Protein AF-A0A7J4S3R5-F1 (afdb_monomer)

Radius of gyration: 14.23 Å; Cα contacts (8 Å, |Δi|>4): 334; chains: 1; bounding box: 36×27×36 Å

Secondary structure (DSSP, 8-state):
-EEEEEEETTB---HHHHHHHHT-TT-SEEEEEEEEEEEETTEEEEEEEE-HHHHHHHTTPPPPSS---SSSEEEEEHHHHHHHT--TT-EEEEE-SSSS-EEEEEEEEEE--SSGGGG-EEEEHHHHHHHHTPPTT--

Mean predicted aligned error: 4.48 Å

pLDDT: mean 88.79, std 8.84, range [56.06, 97.69]

Solvent-accessible surface area (backbone atoms only — not comparable to full-atom values): 7490 Å² total; per-residue (Å²): 93,79,47,76,47,67,20,45,44,92,45,66,49,57,45,66,60,50,53,59,46,56,71,34,88,64,25,84,45,65,34,59,33,30,44,32,62,39,56,50,89,86,38,84,31,48,34,34,6,29,54,62,73,56,46,32,56,71,55,66,20,72,77,60,98,59,80,77,66,86,74,49,33,27,36,31,8,47,55,33,22,64,74,61,69,58,52,72,74,37,77,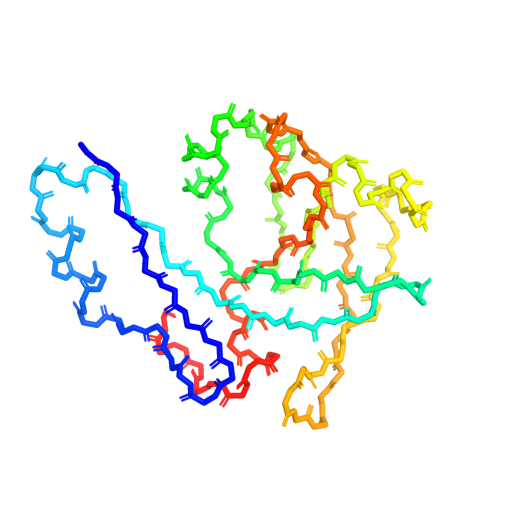44,66,43,60,21,60,79,45,103,45,78,48,68,26,34,24,69,37,67,42,60,44,89,51,76,65,14,48,25,35,37,29,41,44,72,44,22,27,60,35,30,70,45,66,84,75,54,106

Nearest PDB structures (foldseek):
  5udf-assembly1_B  TM=7.076E-01  e=3.932E-07  Acinetobacter baumannii
  6f49-assembly1_A  TM=7.187E-01  e=1.691E-05  Escherichia coli K-12
  3oug-assembly1_A  TM=7.112E-01  e=1.435E+00  Francisella tularensis subsp. tularensis SCHU S4
  3oug-assembly1_C  TM=5.558E-01  e=9.791E-01  Francisella tularensis subsp. tularensis SCHU S4
  1pqf-assembly1_A-2  TM=7.055E-01  e=3.735E+00  Escherichia coli

Foldseek 3Di:
DAEEFEAEAPGAGQPVVQVVLCPDPVHVAYKYWFWFFWAWLNHTAIEIAIPQVRVCVVLVKDRWPDDDDDQQAKEAQQVLCVVNVNDQQDWTWTAQRHDGDIDIHGHNYYIYSVDPCSRHMYGHNQVSCRSSVHDPPSD

Sequence (139 aa):
MYVVTQGSGASSVNAGLVADLRAQSWAPRVSPEILAFETVRGAPALVRGVEPDVYLALEGAPPPAAAPTGDRWALAGARLATRVGLAVGDEVALVGSSTARLAVVRVGGLFSAGTSADDELLVGLPMGEFLARLPPGVY

Structure (mmCIF, N/CA/C/O backbone):
data_AF-A0A7J4S3R5-F1
#
_entry.id   AF-A0A7J4S3R5-F1
#
loop_
_atom_site.group_PDB
_atom_site.id
_atom_site.type_symbol
_atom_site.label_atom_id
_atom_site.label_alt_id
_atom_site.label_comp_id
_atom_site.label_asym_id
_atom_site.label_entity_id
_atom_site.label_seq_id
_atom_site.pdbx_PDB_ins_code
_atom_site.Cartn_x
_atom_site.Cartn_y
_atom_site.Cartn_z
_atom_site.occupancy
_atom_site.B_iso_or_equiv
_atom_site.auth_seq_id
_atom_site.auth_comp_id
_atom_site.auth_asym_id
_atom_site.auth_atom_id
_atom_site.pdbx_PDB_model_num
ATOM 1 N N . MET A 1 1 ? 17.004 11.106 -10.016 1.00 78.31 1 MET A N 1
ATOM 2 C CA . MET A 1 1 ? 15.562 11.412 -10.131 1.00 78.31 1 MET A CA 1
ATOM 3 C C . MET A 1 1 ? 14.789 10.187 -9.665 1.00 78.31 1 MET A C 1
ATOM 5 O O . MET A 1 1 ? 15.345 9.099 -9.681 1.00 78.31 1 MET A O 1
ATOM 9 N N . TYR A 1 2 ? 13.558 10.352 -9.201 1.00 80.50 2 TYR A N 1
ATOM 10 C CA . TYR A 1 2 ? 12.707 9.236 -8.797 1.00 80.50 2 TYR A CA 1
ATOM 11 C C . TYR A 1 2 ? 11.542 9.110 -9.763 1.00 80.50 2 TYR A C 1
ATOM 13 O O . TYR A 1 2 ? 11.038 10.133 -10.227 1.00 80.50 2 TYR A O 1
ATOM 21 N N . VAL A 1 3 ? 11.148 7.879 -10.082 1.00 82.06 3 VAL A N 1
ATOM 22 C CA . VAL A 1 3 ? 10.044 7.632 -11.010 1.00 82.06 3 VAL A CA 1
ATOM 23 C C . VAL A 1 3 ? 8.995 6.762 -10.346 1.00 82.06 3 VAL A C 1
ATOM 25 O O . VAL A 1 3 ? 9.307 5.754 -9.715 1.00 82.06 3 VAL A O 1
ATOM 28 N N . VAL A 1 4 ? 7.745 7.169 -10.514 1.00 82.31 4 VAL A N 1
ATOM 29 C CA . VAL A 1 4 ? 6.572 6.454 -10.033 1.00 82.31 4 VAL A CA 1
ATOM 30 C C . VAL A 1 4 ? 5.730 6.083 -11.244 1.00 82.31 4 VAL A C 1
ATOM 32 O O . VAL A 1 4 ? 5.517 6.906 -12.136 1.00 82.31 4 VAL A O 1
ATOM 35 N N . THR A 1 5 ? 5.243 4.848 -11.277 1.00 78.94 5 THR A N 1
ATOM 36 C CA . THR A 1 5 ? 4.188 4.443 -12.205 1.00 78.94 5 THR A CA 1
ATOM 37 C C . THR A 1 5 ? 3.067 3.771 -11.428 1.00 78.94 5 THR A C 1
ATOM 39 O O . THR A 1 5 ? 3.314 2.987 -10.512 1.00 78.94 5 THR A O 1
ATOM 42 N N . GLN A 1 6 ? 1.829 4.127 -11.764 1.00 80.94 6 GLN A N 1
ATOM 43 C CA . GLN A 1 6 ? 0.655 3.734 -10.994 1.00 80.94 6 GLN A CA 1
ATOM 44 C C . GLN A 1 6 ? -0.422 3.140 -11.897 1.00 80.94 6 GLN A C 1
ATOM 46 O O . GLN A 1 6 ? -0.577 3.548 -13.050 1.00 80.94 6 GLN A O 1
ATOM 51 N N . GLY A 1 7 ? -1.188 2.207 -11.341 1.00 75.19 7 GLY A N 1
ATOM 52 C CA . GLY A 1 7 ? -2.351 1.583 -11.966 1.00 75.19 7 GLY A CA 1
ATOM 53 C C . GLY A 1 7 ? -3.465 1.360 -10.943 1.00 75.19 7 GLY A C 1
ATOM 54 O O . GLY A 1 7 ? -3.213 1.338 -9.739 1.00 75.19 7 GLY A O 1
ATOM 55 N N . SER A 1 8 ? -4.705 1.219 -11.406 1.00 67.44 8 SER A N 1
ATOM 56 C CA . SER A 1 8 ? -5.874 0.923 -10.569 1.00 67.44 8 SER A CA 1
ATOM 57 C C . SER A 1 8 ? -6.930 0.147 -11.361 1.00 67.44 8 SER A C 1
ATOM 59 O O . SER A 1 8 ? -7.132 0.383 -12.555 1.00 67.44 8 SER A O 1
ATOM 61 N N . GLY A 1 9 ? -7.624 -0.787 -10.704 1.00 66.12 9 GLY A N 1
ATOM 62 C CA . GLY A 1 9 ? -8.654 -1.609 -11.352 1.00 66.12 9 GLY A CA 1
ATOM 63 C C . GLY A 1 9 ? -8.140 -2.319 -12.615 1.00 66.12 9 GLY A C 1
ATOM 64 O O . GLY A 1 9 ? -7.112 -2.984 -12.580 1.00 66.12 9 GLY A O 1
ATOM 65 N N . ALA A 1 10 ? -8.843 -2.159 -13.744 1.00 57.00 10 ALA A N 1
ATOM 66 C CA . ALA A 1 10 ? -8.445 -2.752 -15.029 1.00 57.00 10 ALA A CA 1
ATOM 67 C C . ALA A 1 10 ? -7.196 -2.106 -15.666 1.00 57.00 10 ALA A C 1
ATOM 69 O O . ALA A 1 10 ? -6.647 -2.657 -16.620 1.00 57.00 10 ALA A O 1
ATOM 70 N N . SER A 1 11 ? -6.748 -0.952 -15.164 1.00 64.31 11 SER A N 1
ATOM 71 C CA . SER A 1 11 ? -5.506 -0.316 -15.597 1.00 64.31 11 SER A CA 1
ATOM 72 C C . SER A 1 11 ? -4.348 -0.933 -14.823 1.00 64.31 11 SER A C 1
ATOM 74 O O . SER A 1 11 ? -4.137 -0.615 -13.651 1.00 64.31 11 SER A O 1
ATOM 76 N N . SER A 1 12 ? -3.595 -1.822 -15.467 1.00 66.94 12 SER A N 1
ATOM 77 C CA . SER A 1 12 ? -2.383 -2.372 -14.870 1.00 66.94 12 SER A CA 1
ATOM 78 C C . SER A 1 12 ? -1.271 -1.330 -14.893 1.00 66.94 12 SER A C 1
ATOM 80 O O . SER A 1 12 ? -1.149 -0.533 -15.827 1.00 66.94 12 SER A O 1
ATOM 82 N N . VAL A 1 13 ? -0.398 -1.384 -13.893 1.00 77.38 13 VAL A N 1
ATOM 83 C CA . VAL A 1 13 ? 0.942 -0.821 -14.051 1.00 77.38 13 VAL A CA 1
ATOM 84 C C . VAL A 1 13 ? 1.579 -1.528 -15.278 1.00 77.38 13 VAL A C 1
ATOM 86 O O . VAL A 1 13 ? 1.233 -2.678 -15.579 1.00 77.38 13 VAL A O 1
ATOM 89 N N . ASN A 1 14 ? 2.466 -0.880 -16.042 1.00 83.31 14 ASN A N 1
ATOM 90 C CA . ASN A 1 14 ? 3.093 -1.481 -17.234 1.00 83.31 14 ASN A CA 1
ATOM 91 C C . ASN A 1 14 ? 4.502 -2.016 -16.923 1.00 83.31 14 ASN A C 1
ATOM 93 O O . ASN A 1 14 ? 5.458 -1.238 -16.906 1.00 83.31 14 ASN A O 1
ATOM 97 N N . ALA A 1 15 ? 4.642 -3.335 -16.727 1.00 83.12 15 ALA A N 1
ATOM 98 C CA . ALA A 1 15 ? 5.919 -3.964 -16.357 1.00 83.12 15 ALA A CA 1
ATOM 99 C C . ALA A 1 15 ? 7.063 -3.642 -17.319 1.00 83.12 15 ALA A C 1
ATOM 101 O O . ALA A 1 15 ? 8.184 -3.402 -16.870 1.00 83.12 15 ALA A O 1
ATOM 102 N N . GLY A 1 16 ? 6.779 -3.585 -18.624 1.00 85.75 16 GLY A N 1
ATOM 103 C CA . GLY A 1 16 ? 7.764 -3.201 -19.634 1.00 85.75 16 GLY A CA 1
ATOM 104 C C . GLY A 1 16 ? 8.292 -1.791 -19.387 1.00 85.75 16 GLY A C 1
ATOM 105 O O . GLY A 1 16 ? 9.498 -1.592 -19.302 1.00 85.75 16 GLY A O 1
ATOM 106 N N . LEU A 1 17 ? 7.393 -0.837 -19.133 1.00 87.50 17 LEU A N 1
ATOM 107 C CA . LEU A 1 17 ? 7.779 0.529 -18.786 1.00 87.50 17 LEU A CA 1
ATOM 108 C C . LEU A 1 17 ? 8.612 0.584 -17.496 1.00 87.50 17 LEU A C 1
ATOM 110 O O . LEU A 1 17 ? 9.561 1.358 -17.426 1.00 87.50 17 LEU A O 1
ATOM 114 N N . VAL A 1 18 ? 8.310 -0.225 -16.475 1.00 89.50 18 VAL A N 1
ATOM 115 C CA . VAL A 1 18 ? 9.152 -0.250 -15.261 1.00 89.50 18 VAL A CA 1
ATOM 116 C C . VAL A 1 18 ? 10.514 -0.850 -15.512 1.00 89.50 18 VAL A C 1
ATOM 118 O O . VAL A 1 18 ? 11.490 -0.302 -15.006 1.00 89.50 18 VAL A O 1
ATOM 121 N N . ALA A 1 19 ? 10.606 -1.923 -16.292 1.00 89.50 19 ALA A N 1
ATOM 122 C CA . ALA A 1 19 ? 11.891 -2.479 -16.690 1.00 89.50 19 ALA A CA 1
ATOM 123 C C . ALA A 1 19 ? 12.725 -1.434 -17.450 1.00 89.50 19 ALA A C 1
ATOM 125 O O . ALA A 1 19 ? 13.879 -1.191 -17.092 1.00 89.50 19 ALA A O 1
ATOM 126 N N . ASP A 1 20 ? 12.111 -0.744 -18.413 1.00 92.38 20 ASP A N 1
ATOM 127 C CA . ASP A 1 20 ? 12.760 0.297 -19.211 1.00 92.38 20 ASP A CA 1
ATOM 128 C C . ASP A 1 20 ? 13.239 1.468 -18.347 1.00 92.38 20 ASP A C 1
ATOM 130 O O . ASP A 1 20 ? 14.363 1.944 -18.521 1.00 92.38 20 ASP A O 1
ATOM 134 N N . LEU A 1 21 ? 12.420 1.910 -17.386 1.00 91.62 21 LEU A N 1
ATOM 135 C CA . LEU A 1 21 ? 12.767 2.973 -16.440 1.00 91.62 21 LEU A CA 1
ATOM 136 C C . LEU A 1 21 ? 13.879 2.545 -15.478 1.00 91.62 21 LEU A C 1
ATOM 138 O O . LEU A 1 21 ? 14.797 3.323 -15.234 1.00 91.62 21 LEU A O 1
ATOM 142 N N . ARG A 1 22 ? 13.837 1.313 -14.957 1.00 92.19 22 ARG A N 1
ATOM 143 C CA . ARG A 1 22 ? 14.877 0.766 -14.064 1.00 92.19 22 ARG A CA 1
ATOM 144 C C . ARG A 1 22 ? 16.231 0.643 -14.757 1.00 92.19 22 ARG A C 1
ATOM 146 O O . ARG A 1 22 ? 17.258 0.739 -14.093 1.00 92.19 22 ARG A O 1
ATOM 153 N N . ALA A 1 23 ? 16.241 0.457 -16.075 1.00 93.12 23 ALA A N 1
ATOM 154 C CA . ALA A 1 23 ? 17.465 0.423 -16.869 1.00 93.12 23 ALA A CA 1
ATOM 155 C C . ALA A 1 23 ? 18.112 1.812 -17.058 1.00 93.12 23 ALA A C 1
ATOM 157 O O . ALA A 1 23 ? 19.245 1.899 -17.536 1.00 93.12 23 ALA A O 1
ATOM 158 N N . GLN A 1 24 ? 17.431 2.904 -16.691 1.00 94.38 24 GLN A N 1
ATOM 159 C CA . GLN A 1 24 ? 17.950 4.258 -16.871 1.00 94.38 24 GLN A CA 1
ATOM 160 C C . GLN A 1 24 ? 18.827 4.712 -15.700 1.00 94.38 24 GLN A C 1
ATOM 162 O O . GLN A 1 24 ? 18.388 4.771 -14.553 1.00 94.38 24 GLN A O 1
ATOM 167 N N . SER A 1 25 ? 20.043 5.177 -15.996 1.00 92.81 25 SER A N 1
ATOM 168 C CA . SER A 1 25 ? 20.986 5.684 -14.984 1.00 92.81 25 SER A CA 1
ATOM 169 C C . SER A 1 25 ? 20.484 6.918 -14.221 1.00 92.81 25 SER A C 1
ATOM 171 O O . SER A 1 25 ? 20.904 7.169 -13.092 1.00 92.81 25 SER A O 1
ATOM 173 N N . TRP A 1 26 ? 19.566 7.689 -14.809 1.00 92.31 26 TRP A N 1
ATOM 174 C CA . TRP A 1 26 ? 18.968 8.863 -14.171 1.00 92.31 26 TRP A CA 1
ATOM 175 C C . TRP A 1 26 ? 17.826 8.516 -13.195 1.00 92.31 26 TRP A C 1
ATOM 177 O O . TRP A 1 26 ? 17.449 9.381 -12.392 1.00 92.31 26 TRP A O 1
ATOM 187 N N . ALA A 1 27 ? 17.322 7.273 -13.215 1.00 89.06 27 ALA A N 1
ATOM 188 C CA . ALA A 1 27 ? 16.208 6.767 -12.407 1.00 89.06 27 ALA A CA 1
ATOM 189 C C . ALA A 1 27 ? 16.652 5.671 -11.405 1.00 89.06 27 ALA A C 1
ATOM 191 O O . ALA A 1 27 ? 16.228 4.523 -11.504 1.00 89.06 27 ALA A O 1
ATOM 192 N N . PRO A 1 28 ? 17.479 6.001 -10.392 1.00 83.31 28 PRO A N 1
ATOM 193 C CA . PRO A 1 28 ? 17.999 5.034 -9.418 1.00 83.31 28 PRO A CA 1
ATOM 194 C C . PRO A 1 28 ? 16.933 4.323 -8.570 1.00 83.31 28 PRO A C 1
ATOM 196 O O . PRO A 1 28 ? 17.248 3.324 -7.928 1.00 83.31 28 PRO A O 1
ATOM 199 N N . ARG A 1 29 ? 15.696 4.837 -8.512 1.00 89.56 29 ARG A N 1
ATOM 200 C CA . ARG A 1 29 ? 14.556 4.160 -7.876 1.00 89.56 29 ARG A CA 1
ATOM 201 C C . ARG A 1 29 ? 13.307 4.342 -8.727 1.00 89.56 29 ARG A C 1
ATOM 203 O O . ARG A 1 29 ? 12.961 5.471 -9.089 1.00 89.56 29 ARG A O 1
ATOM 210 N N . VAL A 1 30 ? 12.640 3.226 -8.998 1.00 91.81 30 VAL A N 1
ATOM 211 C CA . VAL A 1 30 ? 11.382 3.162 -9.742 1.00 91.81 30 VAL A CA 1
ATOM 212 C C . VAL A 1 30 ? 10.379 2.385 -8.907 1.00 91.81 30 VAL A C 1
ATOM 214 O O . VAL A 1 30 ? 10.603 1.202 -8.641 1.00 91.81 30 VAL A O 1
ATOM 217 N N . SER A 1 31 ? 9.306 3.059 -8.502 1.00 92.69 31 SER A N 1
ATOM 218 C CA . SER A 1 31 ? 8.241 2.494 -7.674 1.00 92.69 31 SER A CA 1
ATOM 219 C C . SER A 1 31 ? 7.035 2.127 -8.540 1.00 92.69 31 SER A C 1
ATOM 221 O O . SER A 1 31 ? 6.349 3.026 -9.043 1.00 92.69 31 SER A O 1
ATOM 223 N N . PRO A 1 32 ? 6.797 0.828 -8.782 1.00 93.31 32 PRO A N 1
ATOM 224 C CA . PRO A 1 32 ? 5.520 0.356 -9.288 1.00 93.31 32 PRO A CA 1
ATOM 225 C C . PRO A 1 32 ? 4.476 0.321 -8.180 1.00 93.31 32 PRO A C 1
ATOM 227 O O . PRO A 1 32 ? 4.741 -0.168 -7.081 1.00 93.31 32 PRO A O 1
ATOM 230 N N . GLU A 1 33 ? 3.284 0.835 -8.470 1.00 93.75 33 GLU A N 1
ATOM 231 C CA . GLU A 1 33 ? 2.258 1.006 -7.445 1.00 93.75 33 GLU A CA 1
ATOM 232 C C . GLU A 1 33 ? 0.874 0.626 -7.971 1.00 93.75 33 GLU A C 1
ATOM 234 O O . GLU A 1 33 ? 0.377 1.188 -8.948 1.00 93.75 33 GLU A O 1
ATOM 239 N N . ILE A 1 34 ? 0.225 -0.320 -7.297 1.00 91.62 34 ILE A N 1
ATOM 240 C CA . ILE A 1 34 ? -1.136 -0.753 -7.623 1.00 91.62 34 ILE A CA 1
ATOM 241 C C . ILE A 1 34 ? -2.087 -0.191 -6.574 1.00 91.62 34 ILE A C 1
ATOM 243 O O . ILE A 1 34 ? -1.960 -0.491 -5.389 1.00 91.62 34 ILE A O 1
ATOM 247 N N . LEU A 1 35 ? -3.051 0.610 -7.009 1.00 90.94 35 LEU A N 1
ATOM 248 C CA . LEU A 1 35 ? -4.028 1.262 -6.148 1.00 90.94 35 LEU A CA 1
ATOM 249 C C . LEU A 1 35 ? -5.309 0.430 -6.040 1.00 90.94 35 LEU A C 1
ATOM 251 O O . LEU A 1 35 ? -5.955 0.138 -7.051 1.00 90.94 35 LEU A O 1
ATOM 255 N N . ALA A 1 36 ? -5.715 0.125 -4.811 1.00 89.56 36 ALA A N 1
ATOM 256 C CA . ALA A 1 36 ? -7.002 -0.471 -4.480 1.00 89.56 36 ALA A CA 1
ATOM 257 C C . ALA A 1 36 ? -7.733 0.407 -3.453 1.00 89.56 36 ALA A C 1
ATOM 259 O O . ALA A 1 36 ? -7.243 0.656 -2.353 1.00 89.56 36 ALA A O 1
ATOM 260 N N . PHE A 1 37 ? -8.910 0.910 -3.823 1.00 89.00 37 PHE A N 1
ATOM 261 C CA . PHE A 1 37 ? -9.749 1.710 -2.931 1.00 89.00 37 PHE A CA 1
ATOM 262 C C . PHE A 1 37 ? -10.593 0.794 -2.050 1.00 89.00 37 PHE A C 1
ATOM 264 O O . PHE A 1 37 ? -11.462 0.088 -2.556 1.00 89.00 37 PHE A O 1
ATOM 271 N N . GLU A 1 38 ? -10.357 0.830 -0.742 1.00 87.12 38 GLU A N 1
ATOM 272 C CA . GLU A 1 38 ? -10.921 -0.136 0.196 1.00 87.12 38 GLU A CA 1
ATOM 273 C C . GLU A 1 38 ? -11.589 0.526 1.399 1.00 87.12 38 GLU A C 1
ATOM 275 O O . GLU A 1 38 ? -11.469 1.726 1.661 1.00 87.12 38 GLU A O 1
ATOM 280 N N . THR A 1 39 ? -12.291 -0.302 2.171 1.00 89.12 39 THR A N 1
ATOM 281 C CA . THR A 1 39 ? -12.735 0.047 3.519 1.00 89.12 39 THR A CA 1
ATOM 282 C C . THR A 1 39 ? -11.937 -0.766 4.534 1.00 89.12 39 THR A C 1
ATOM 284 O O . THR A 1 39 ? -12.034 -1.988 4.571 1.00 89.12 39 THR A O 1
ATOM 287 N N . VAL A 1 40 ? -11.189 -0.092 5.404 1.00 90.88 40 VAL A N 1
ATOM 288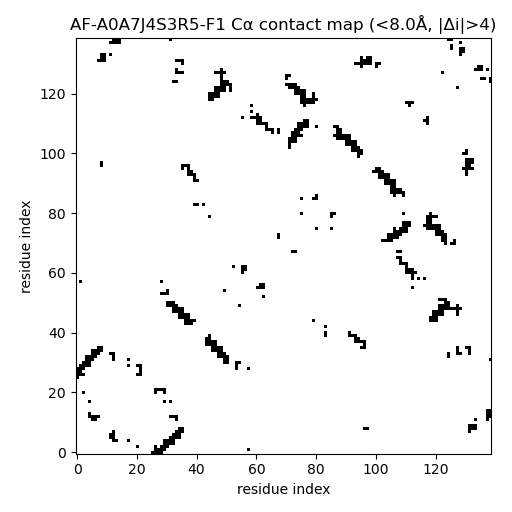 C CA . VAL A 1 40 ? -10.433 -0.703 6.501 1.00 90.88 40 VAL A CA 1
ATOM 289 C C . VAL A 1 40 ? -11.138 -0.367 7.811 1.00 90.88 40 VAL A C 1
ATOM 291 O O . VAL A 1 40 ? -11.257 0.800 8.178 1.00 90.88 40 VAL A O 1
ATOM 294 N N . ARG A 1 41 ? -11.651 -1.393 8.506 1.00 89.31 41 ARG A N 1
ATOM 295 C CA . ARG A 1 41 ? -12.441 -1.249 9.751 1.00 89.31 41 ARG A CA 1
ATOM 296 C C . ARG A 1 41 ? -13.566 -0.206 9.650 1.00 89.31 41 ARG A C 1
ATOM 298 O O . ARG A 1 41 ? -13.776 0.602 10.548 1.00 89.31 41 ARG A O 1
ATOM 305 N N . GLY A 1 42 ? -14.293 -0.223 8.536 1.00 86.94 42 GLY A N 1
ATOM 306 C CA . GLY A 1 42 ? -15.424 0.680 8.300 1.00 86.94 42 GLY A CA 1
ATOM 307 C C . GLY A 1 42 ? -15.046 2.087 7.824 1.00 86.94 42 GLY A C 1
ATOM 308 O O . GLY A 1 42 ? -15.946 2.858 7.504 1.00 86.94 42 GLY A O 1
ATOM 309 N N . ALA A 1 43 ? -13.756 2.425 7.723 1.00 90.81 43 ALA A N 1
ATOM 310 C CA . ALA A 1 43 ? -13.309 3.708 7.190 1.00 90.81 43 ALA A CA 1
ATOM 311 C C . ALA A 1 43 ? -12.707 3.559 5.784 1.00 90.81 43 ALA A C 1
ATOM 313 O O . ALA A 1 43 ? -11.992 2.588 5.529 1.00 90.81 43 ALA A O 1
ATOM 314 N N . PRO A 1 44 ? -12.923 4.530 4.880 1.00 90.62 44 PRO A N 1
ATOM 315 C CA . PRO A 1 44 ? -12.262 4.530 3.584 1.00 90.62 44 PRO A CA 1
ATOM 316 C C . PRO A 1 44 ? -10.745 4.668 3.761 1.00 90.62 44 PRO A C 1
ATOM 318 O O . PRO A 1 44 ? -10.261 5.500 4.545 1.00 90.62 44 PRO A O 1
ATOM 321 N N . ALA A 1 45 ? -10.005 3.850 3.021 1.00 92.44 45 ALA A N 1
ATOM 322 C CA . ALA A 1 45 ? -8.553 3.864 2.972 1.00 92.44 45 ALA A CA 1
ATOM 323 C C . ALA A 1 45 ? -8.068 3.471 1.573 1.00 92.44 45 ALA A C 1
ATOM 325 O O . ALA A 1 45 ? -8.711 2.690 0.869 1.00 92.44 45 ALA A O 1
ATOM 326 N N . LEU A 1 46 ? -6.917 4.007 1.178 1.00 94.25 46 LEU A N 1
ATOM 327 C CA . LEU A 1 46 ? -6.209 3.525 0.002 1.00 94.25 46 LEU A CA 1
ATOM 328 C C . LEU A 1 46 ? -5.304 2.369 0.424 1.00 94.25 46 LEU A C 1
ATOM 330 O O . LEU A 1 46 ? -4.476 2.519 1.324 1.00 94.25 46 LEU A O 1
ATOM 334 N N . VAL A 1 47 ? -5.477 1.221 -0.223 1.00 94.94 47 VAL A N 1
ATOM 335 C CA . VAL A 1 47 ? -4.553 0.095 -0.137 1.00 94.94 47 VAL A CA 1
ATOM 336 C C . VAL A 1 47 ? -3.636 0.160 -1.346 1.00 94.94 47 VAL A C 1
ATOM 338 O O . VAL A 1 47 ? -4.108 0.192 -2.484 1.00 94.94 47 VAL A O 1
ATOM 341 N N . ARG A 1 48 ? -2.326 0.183 -1.112 1.00 95.12 48 ARG A N 1
ATOM 342 C CA . ARG A 1 48 ? -1.324 0.315 -2.170 1.00 95.12 48 ARG A CA 1
ATOM 343 C C . ARG A 1 48 ? -0.418 -0.910 -2.208 1.00 95.12 48 ARG A C 1
ATOM 345 O O . ARG A 1 48 ? 0.300 -1.187 -1.251 1.00 95.12 48 ARG A O 1
ATOM 352 N N . GLY A 1 49 ? -0.450 -1.640 -3.319 1.00 94.62 49 GLY A N 1
ATOM 353 C CA . GLY A 1 49 ? 0.522 -2.687 -3.624 1.00 94.62 49 GLY A CA 1
ATOM 354 C C . GLY A 1 49 ? 1.837 -2.065 -4.075 1.00 94.62 49 GLY A C 1
ATOM 355 O O . GLY A 1 49 ? 1.837 -1.335 -5.064 1.00 94.62 49 GLY A O 1
ATOM 356 N N . VAL A 1 50 ? 2.927 -2.338 -3.357 1.00 94.81 50 VAL A N 1
ATOM 357 C CA . VAL A 1 50 ? 4.238 -1.700 -3.559 1.00 94.81 50 VAL A CA 1
ATOM 358 C C . VAL A 1 50 ? 5.404 -2.663 -3.333 1.00 94.81 50 VAL A C 1
ATOM 360 O O . VAL A 1 50 ? 5.256 -3.741 -2.750 1.00 94.81 50 VAL A O 1
ATOM 363 N N . GLU A 1 51 ? 6.595 -2.216 -3.727 1.00 92.56 51 GLU A N 1
ATOM 364 C CA . GLU A 1 51 ? 7.859 -2.630 -3.111 1.00 92.56 51 GLU A CA 1
ATOM 365 C C . GLU A 1 51 ? 8.150 -1.699 -1.917 1.00 92.56 51 GLU A C 1
ATOM 367 O O . GLU A 1 51 ? 8.503 -0.535 -2.131 1.00 92.56 51 GLU A O 1
ATOM 372 N N . PRO A 1 52 ? 7.994 -2.157 -0.661 1.00 92.31 52 PRO A N 1
ATOM 373 C CA . PRO A 1 52 ? 7.951 -1.269 0.504 1.00 92.31 52 PRO A CA 1
ATOM 374 C C . PRO A 1 52 ? 9.234 -0.454 0.694 1.00 92.31 52 PRO A C 1
ATOM 376 O O . PRO A 1 52 ? 9.153 0.744 0.945 1.00 92.31 52 PRO A O 1
ATOM 379 N N . ASP A 1 53 ? 10.409 -1.056 0.509 1.00 90.88 53 ASP A N 1
ATOM 380 C CA . ASP A 1 53 ? 11.691 -0.356 0.678 1.00 90.88 53 ASP A CA 1
ATOM 381 C C . ASP A 1 53 ? 11.911 0.735 -0.377 1.00 90.88 53 ASP A C 1
ATOM 383 O O . ASP A 1 53 ? 12.550 1.756 -0.112 1.00 90.88 53 ASP A O 1
ATOM 387 N N . VAL A 1 54 ? 11.389 0.528 -1.590 1.00 92.56 54 VAL A N 1
ATOM 388 C CA . VAL A 1 54 ? 11.458 1.522 -2.662 1.00 92.56 54 VAL A CA 1
ATOM 389 C C . VAL A 1 54 ? 10.484 2.650 -2.361 1.00 92.56 54 VAL A C 1
ATOM 391 O O . VAL A 1 54 ? 10.902 3.805 -2.330 1.00 92.56 54 VAL A O 1
ATOM 394 N N . TYR A 1 55 ? 9.224 2.314 -2.083 1.00 94.19 55 TYR A N 1
ATOM 395 C CA . TYR A 1 55 ? 8.163 3.280 -1.820 1.00 94.19 55 TYR A CA 1
ATOM 396 C C . TYR A 1 55 ? 8.460 4.156 -0.593 1.00 94.19 55 TYR A C 1
ATOM 398 O O . TYR A 1 55 ? 8.443 5.379 -0.690 1.00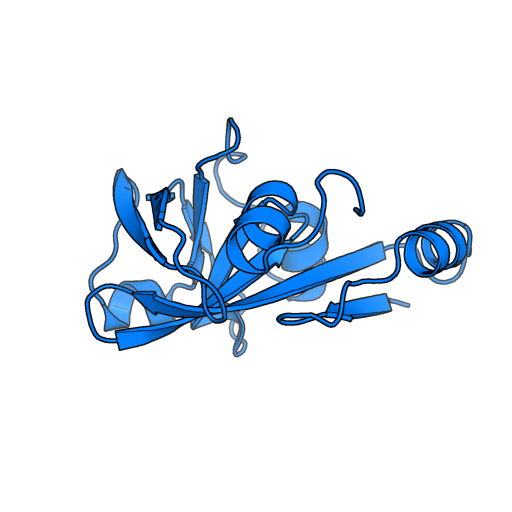 94.19 55 TYR A O 1
ATOM 406 N N . LEU A 1 56 ? 8.825 3.559 0.546 1.00 93.94 56 LEU A N 1
ATOM 407 C CA . LEU A 1 56 ? 9.118 4.311 1.773 1.00 93.94 56 LEU A CA 1
ATOM 408 C C . LEU A 1 56 ? 10.327 5.236 1.604 1.00 93.94 56 LEU A C 1
ATOM 410 O O . LEU A 1 56 ? 10.303 6.367 2.083 1.00 93.94 56 LEU A O 1
ATOM 414 N N . ALA A 1 57 ? 11.354 4.805 0.863 1.00 92.81 57 ALA A N 1
ATOM 415 C CA . ALA A 1 57 ? 12.488 5.667 0.543 1.00 92.81 57 ALA A CA 1
ATOM 416 C C . ALA A 1 57 ? 12.093 6.865 -0.341 1.00 92.81 57 ALA A C 1
ATOM 418 O O . ALA A 1 57 ? 12.701 7.927 -0.211 1.00 92.81 57 ALA A O 1
ATOM 419 N N . LEU A 1 58 ? 11.100 6.712 -1.228 1.00 92.75 58 LEU A N 1
ATOM 420 C CA . LEU A 1 58 ? 10.556 7.819 -2.024 1.00 92.75 58 LEU A CA 1
ATOM 421 C C . LEU A 1 58 ? 9.748 8.800 -1.176 1.00 92.75 58 LEU A C 1
ATOM 423 O O . LEU A 1 58 ? 9.903 10.007 -1.341 1.00 92.75 58 LEU A O 1
ATOM 427 N N . GLU A 1 59 ? 8.945 8.284 -0.248 1.00 93.44 59 GLU A N 1
ATOM 428 C CA . GLU A 1 59 ? 8.162 9.085 0.700 1.00 93.44 59 GLU A CA 1
ATOM 429 C C . GLU A 1 59 ? 9.023 9.719 1.809 1.00 93.44 59 GLU A C 1
ATOM 431 O O . GLU A 1 59 ? 8.527 10.499 2.618 1.00 93.44 59 GLU A O 1
ATOM 436 N N . GLY A 1 60 ? 10.322 9.404 1.869 1.00 92.94 60 GLY A N 1
ATOM 437 C CA . GLY A 1 60 ? 11.222 9.891 2.917 1.00 92.94 60 GLY A CA 1
ATOM 438 C C . GLY A 1 60 ? 10.961 9.267 4.293 1.00 92.94 60 GLY A C 1
ATOM 439 O O . GLY A 1 60 ? 11.439 9.786 5.302 1.00 92.94 60 GLY A O 1
ATOM 440 N N . ALA A 1 61 ? 10.227 8.155 4.344 1.00 94.25 61 ALA A N 1
ATOM 441 C CA . ALA A 1 61 ? 9.969 7.406 5.563 1.00 94.25 61 ALA A CA 1
ATOM 442 C C . ALA A 1 61 ? 11.164 6.501 5.921 1.00 94.25 61 ALA A C 1
ATOM 444 O O . ALA A 1 61 ? 11.814 5.935 5.033 1.00 94.25 61 ALA A O 1
ATOM 445 N N . PRO A 1 62 ? 11.459 6.312 7.220 1.00 91.81 62 PRO A N 1
ATOM 446 C CA . PRO A 1 62 ? 12.430 5.314 7.642 1.00 91.81 62 PRO A CA 1
ATOM 447 C C . PRO A 1 62 ? 11.953 3.904 7.251 1.00 91.81 62 PRO A C 1
ATOM 449 O O . PRO A 1 62 ? 10.743 3.653 7.199 1.00 91.81 62 PRO A O 1
ATOM 452 N N . PRO A 1 63 ? 12.881 2.962 7.009 1.00 88.00 63 PRO A N 1
ATOM 453 C CA . PRO A 1 63 ? 12.511 1.576 6.763 1.00 88.00 63 PRO A CA 1
ATOM 454 C C . PRO A 1 63 ? 11.766 0.997 7.977 1.00 88.00 63 PRO A C 1
ATOM 456 O O . PRO A 1 63 ? 12.000 1.427 9.115 1.00 88.00 63 PRO A O 1
ATOM 459 N N . PRO A 1 64 ? 10.880 0.010 7.767 1.00 85.12 64 PRO A N 1
ATOM 460 C CA . PRO A 1 64 ? 10.177 -0.627 8.868 1.00 85.12 64 PRO A CA 1
ATOM 461 C C . PRO A 1 64 ? 11.175 -1.336 9.794 1.00 85.12 64 PRO A C 1
ATOM 463 O O . PRO A 1 64 ? 12.199 -1.856 9.353 1.00 85.12 64 PRO A O 1
ATOM 466 N N . ALA A 1 65 ? 10.858 -1.394 11.092 1.00 81.25 65 ALA A N 1
ATOM 467 C CA . ALA A 1 65 ? 11.725 -2.017 12.099 1.00 81.25 65 ALA A CA 1
ATOM 468 C C . ALA A 1 65 ? 12.017 -3.505 11.817 1.00 81.25 65 ALA A C 1
ATOM 470 O O . ALA A 1 65 ? 13.053 -4.024 12.228 1.00 81.25 65 ALA A O 1
ATOM 471 N N . ALA A 1 66 ? 11.110 -4.181 11.110 1.00 80.75 66 ALA A N 1
ATOM 472 C CA . ALA A 1 66 ? 11.307 -5.514 10.568 1.00 80.75 66 ALA A CA 1
ATOM 473 C C . ALA A 1 66 ? 10.752 -5.570 9.143 1.00 80.75 66 ALA A C 1
ATOM 475 O O . ALA A 1 66 ? 9.692 -5.004 8.861 1.00 80.75 66 ALA A O 1
ATOM 476 N N . ALA A 1 67 ? 11.454 -6.278 8.259 1.00 77.25 67 ALA A N 1
ATOM 477 C CA . ALA A 1 67 ? 10.960 -6.533 6.916 1.00 77.25 67 ALA A CA 1
ATOM 478 C C . ALA A 1 67 ? 9.671 -7.372 6.990 1.00 77.25 67 ALA A C 1
ATOM 480 O O . ALA A 1 67 ? 9.625 -8.358 7.740 1.00 77.25 67 ALA A O 1
ATOM 481 N N . PRO A 1 68 ? 8.627 -7.022 6.223 1.00 80.38 68 PRO A N 1
ATOM 482 C CA . PRO A 1 68 ? 7.460 -7.878 6.113 1.00 80.38 68 PRO A CA 1
ATOM 483 C C . PRO A 1 68 ? 7.847 -9.260 5.567 1.00 80.38 68 PRO A C 1
ATOM 485 O O . PRO A 1 68 ? 8.685 -9.372 4.674 1.00 80.38 68 PRO A O 1
ATOM 488 N N . THR A 1 69 ? 7.247 -10.322 6.105 1.00 77.94 69 THR A N 1
ATOM 489 C CA . THR A 1 69 ? 7.516 -11.704 5.679 1.00 77.94 69 THR A CA 1
ATOM 490 C C . THR A 1 69 ? 6.274 -12.327 5.049 1.00 77.94 69 THR A C 1
ATOM 492 O O . THR A 1 69 ? 5.146 -12.039 5.452 1.00 77.94 69 THR A O 1
ATOM 495 N N . GLY A 1 70 ? 6.481 -13.185 4.047 1.00 84.50 70 GLY A N 1
ATOM 496 C CA . GLY A 1 70 ? 5.398 -13.819 3.292 1.00 84.50 70 GLY A CA 1
ATOM 497 C C . GLY A 1 70 ? 4.687 -12.870 2.322 1.00 84.50 70 GLY A C 1
ATOM 498 O O . GLY A 1 70 ? 5.211 -11.827 1.940 1.00 84.50 70 GLY A O 1
ATOM 499 N N . ASP A 1 71 ? 3.485 -13.257 1.909 1.00 85.50 71 ASP A N 1
ATOM 500 C CA . ASP A 1 71 ? 2.658 -12.593 0.891 1.00 85.50 71 ASP A CA 1
ATOM 501 C C . ASP A 1 71 ? 1.416 -11.885 1.472 1.00 85.50 71 ASP A C 1
ATOM 503 O O . ASP A 1 71 ? 0.738 -11.134 0.771 1.00 85.50 71 A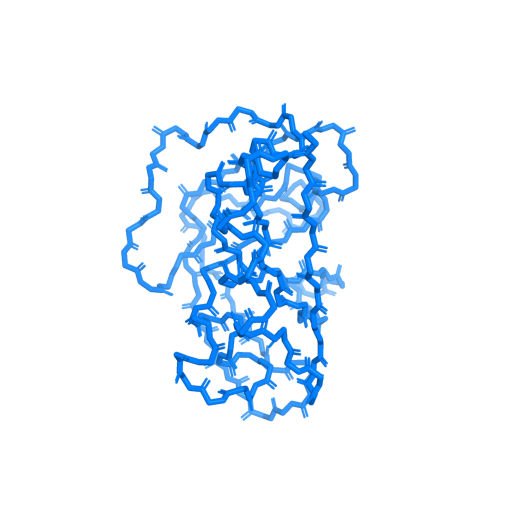SP A O 1
ATOM 507 N N . ARG A 1 72 ? 1.120 -12.096 2.762 1.00 92.56 72 ARG A N 1
ATOM 508 C CA . ARG A 1 72 ? -0.066 -11.568 3.467 1.00 92.56 72 ARG A CA 1
ATOM 509 C C . ARG A 1 72 ? 0.289 -10.633 4.616 1.00 92.56 72 ARG A C 1
ATOM 511 O O . ARG A 1 72 ? -0.184 -10.785 5.745 1.00 92.56 72 ARG A O 1
ATOM 518 N N . TRP A 1 73 ? 1.119 -9.650 4.322 1.00 95.56 73 TRP A N 1
ATOM 519 C CA . TRP A 1 73 ? 1.494 -8.604 5.262 1.00 95.56 73 TRP A CA 1
ATOM 520 C C . TRP A 1 73 ? 0.874 -7.263 4.873 1.00 95.56 73 TRP A C 1
ATOM 522 O O . TRP A 1 73 ? 0.508 -7.041 3.718 1.00 95.56 73 TRP A O 1
ATOM 532 N N . ALA A 1 74 ? 0.802 -6.364 5.850 1.00 96.62 74 ALA A N 1
ATOM 533 C CA . ALA A 1 74 ? 0.544 -4.954 5.624 1.00 96.62 74 ALA A CA 1
ATOM 534 C C . ALA A 1 74 ? 1.429 -4.058 6.500 1.00 96.62 74 ALA A C 1
ATOM 536 O O . ALA A 1 74 ? 1.782 -4.427 7.624 1.00 96.62 74 ALA A O 1
ATOM 537 N N . LEU A 1 75 ? 1.749 -2.868 5.994 1.00 97.25 75 LEU A N 1
ATOM 538 C CA . LEU A 1 75 ? 2.283 -1.757 6.782 1.00 97.25 75 LEU A CA 1
ATOM 539 C C . LEU A 1 75 ? 1.236 -0.647 6.812 1.00 97.25 75 LEU A C 1
ATOM 541 O O . LEU A 1 75 ? 0.790 -0.197 5.760 1.00 97.25 75 LEU A O 1
ATOM 545 N N . ALA A 1 76 ? 0.826 -0.211 8.001 1.00 97.00 76 ALA A N 1
ATOM 546 C CA . ALA A 1 76 ? -0.172 0.848 8.133 1.00 97.00 76 ALA A CA 1
ATOM 547 C C . ALA A 1 76 ? 0.497 2.204 8.373 1.00 97.00 76 ALA A C 1
ATOM 549 O O . ALA A 1 76 ? 1.359 2.332 9.245 1.00 97.00 76 ALA A O 1
ATOM 550 N N . GLY A 1 77 ? 0.074 3.222 7.627 1.00 97.44 77 GLY A N 1
ATOM 551 C CA . GLY A 1 77 ? 0.471 4.595 7.897 1.00 97.44 77 GLY A CA 1
ATOM 552 C C . GLY A 1 77 ? -0.016 5.031 9.280 1.00 97.44 77 GLY A C 1
ATOM 553 O O . GLY A 1 77 ? -1.095 4.632 9.731 1.00 97.44 77 GLY A O 1
ATOM 554 N N . ALA A 1 78 ? 0.782 5.833 9.984 1.00 97.19 78 ALA A N 1
ATOM 555 C CA . ALA A 1 78 ? 0.514 6.193 11.373 1.00 97.19 78 ALA A CA 1
ATOM 556 C C . ALA A 1 78 ? -0.851 6.882 11.560 1.00 97.19 78 ALA A C 1
ATOM 558 O O . ALA A 1 78 ? -1.561 6.580 12.521 1.00 97.19 78 ALA A O 1
ATOM 559 N N . ARG A 1 79 ? -1.264 7.758 10.629 1.00 97.31 79 ARG A N 1
ATOM 560 C CA . ARG A 1 79 ? -2.557 8.462 10.711 1.00 97.31 79 ARG A CA 1
ATOM 561 C C . ARG A 1 79 ? -3.734 7.540 10.412 1.00 97.31 79 ARG A C 1
ATOM 563 O O . ARG A 1 79 ? -4.732 7.618 11.128 1.00 97.31 79 ARG A O 1
ATOM 570 N N . LEU A 1 80 ? -3.616 6.621 9.451 1.00 97.56 80 LEU A N 1
ATOM 571 C CA . LEU A 1 80 ? -4.600 5.554 9.253 1.00 97.56 80 LEU A CA 1
ATOM 572 C C . LEU A 1 80 ? -4.730 4.712 10.520 1.00 97.56 80 LEU A C 1
ATOM 574 O O . LEU A 1 80 ? -5.839 4.525 11.018 1.00 97.56 80 LEU A O 1
ATOM 578 N N . ALA A 1 81 ? -3.603 4.247 11.059 1.00 97.50 81 ALA A N 1
ATOM 579 C CA . ALA A 1 81 ? -3.582 3.376 12.220 1.00 97.50 81 ALA A CA 1
ATOM 580 C C . ALA A 1 81 ? -4.252 4.026 13.433 1.00 97.50 81 ALA A C 1
ATOM 582 O O . ALA A 1 81 ? -5.132 3.419 14.039 1.00 97.50 81 ALA A O 1
ATOM 583 N N . THR A 1 82 ? -3.935 5.289 13.728 1.00 97.69 82 THR A N 1
ATOM 584 C CA . THR A 1 82 ? -4.626 6.058 14.772 1.00 97.69 82 THR A CA 1
ATOM 585 C C . THR A 1 82 ? -6.118 6.224 14.476 1.00 97.69 82 THR A C 1
ATOM 587 O O . THR A 1 82 ? -6.942 5.995 15.358 1.00 97.69 82 THR A O 1
ATOM 590 N N . ARG A 1 83 ? -6.487 6.584 13.240 1.00 96.75 83 ARG A N 1
ATOM 591 C CA . ARG A 1 83 ? -7.877 6.863 12.842 1.00 96.75 83 ARG A CA 1
ATOM 592 C C . ARG A 1 83 ? -8.802 5.655 12.993 1.00 96.75 83 ARG A C 1
ATOM 594 O O . ARG A 1 83 ? -9.956 5.833 13.368 1.00 96.75 83 ARG A O 1
ATOM 601 N N . VAL A 1 84 ? -8.314 4.450 12.698 1.00 96.62 84 VAL A N 1
ATOM 602 C CA . VAL A 1 84 ? -9.114 3.207 12.738 1.00 96.62 84 VAL A CA 1
ATOM 603 C C . VAL A 1 84 ? -8.714 2.245 13.865 1.00 96.62 84 VAL A C 1
ATOM 605 O O . VAL A 1 84 ? -9.170 1.098 13.915 1.00 96.62 84 VAL A O 1
ATOM 608 N N . GLY A 1 85 ? -7.840 2.698 14.767 1.00 97.00 85 GLY A N 1
ATOM 609 C CA . GLY A 1 85 ? -7.349 1.932 15.911 1.00 97.00 85 GLY A CA 1
ATOM 610 C C . GLY A 1 85 ? -6.549 0.678 15.549 1.00 97.00 85 GLY A C 1
ATOM 611 O O . GLY A 1 85 ? -6.633 -0.303 16.284 1.00 97.00 85 GLY A O 1
ATOM 612 N N . LEU A 1 86 ? -5.841 0.657 14.412 1.00 96.56 86 LEU A N 1
ATOM 613 C CA . LEU A 1 86 ? -4.990 -0.479 14.032 1.00 96.56 86 LEU A CA 1
ATOM 614 C C . LEU A 1 86 ? -3.693 -0.501 14.838 1.00 96.56 86 LEU A C 1
ATOM 616 O O . LEU A 1 86 ? -3.058 0.531 15.054 1.00 96.56 86 LEU A O 1
ATOM 620 N N . ALA A 1 87 ? -3.266 -1.704 15.192 1.00 95.94 87 ALA A N 1
ATOM 621 C CA . ALA A 1 87 ? -1.995 -1.982 15.833 1.00 95.94 87 ALA A CA 1
ATOM 622 C C . ALA A 1 87 ? -1.202 -3.044 15.059 1.00 95.94 87 ALA A C 1
ATOM 624 O O . ALA A 1 87 ? -1.741 -3.811 14.257 1.00 95.94 87 ALA A O 1
ATOM 625 N N . VAL A 1 88 ? 0.105 -3.110 15.328 1.00 94.94 88 VAL A N 1
ATOM 626 C CA . VAL A 1 88 ? 0.935 -4.228 14.866 1.00 94.94 88 VAL A CA 1
ATOM 627 C C . VAL A 1 88 ? 0.372 -5.524 15.437 1.00 94.94 88 VAL A C 1
ATOM 629 O O . VAL A 1 88 ? 0.123 -5.643 16.633 1.00 94.94 88 VAL A O 1
ATOM 632 N N . GLY A 1 89 ? 0.195 -6.503 14.562 1.00 94.38 89 GLY A N 1
ATOM 633 C CA . GLY A 1 89 ? -0.405 -7.778 14.888 1.00 94.38 89 GLY A CA 1
ATOM 634 C C . GLY A 1 89 ? -1.926 -7.819 14.769 1.00 94.38 89 GLY A C 1
ATOM 635 O O . GLY A 1 89 ? -2.513 -8.851 15.088 1.00 94.38 89 GLY A O 1
ATOM 636 N N . ASP A 1 90 ? -2.569 -6.768 14.276 1.00 96.56 90 ASP A N 1
ATOM 637 C CA . ASP A 1 90 ? -3.958 -6.867 13.847 1.00 96.56 90 ASP A CA 1
ATOM 638 C C . ASP A 1 90 ? -4.071 -7.596 12.507 1.00 96.56 90 ASP A C 1
ATOM 640 O O . ASP A 1 90 ? -3.173 -7.545 11.662 1.00 96.56 90 ASP A O 1
ATOM 644 N N . GLU A 1 91 ? -5.202 -8.262 12.302 1.00 96.25 91 GLU A N 1
ATOM 645 C CA . GLU A 1 91 ? -5.608 -8.769 10.996 1.00 96.25 91 GLU A CA 1
ATOM 646 C C . GLU A 1 91 ? -6.595 -7.802 10.347 1.00 96.25 91 GLU A C 1
ATOM 648 O O . GLU A 1 91 ? -7.498 -7.265 10.996 1.00 96.25 91 GLU A O 1
ATOM 653 N N . VAL A 1 92 ? -6.415 -7.577 9.049 1.00 95.31 92 VAL A N 1
ATOM 654 C CA . VAL A 1 92 ? -7.254 -6.690 8.249 1.00 95.31 92 VAL A CA 1
ATOM 655 C C . VAL A 1 92 ? -7.798 -7.470 7.066 1.00 95.31 92 VAL A C 1
ATOM 657 O O . VAL A 1 92 ? -7.040 -8.012 6.262 1.00 95.31 92 VAL A O 1
ATOM 660 N N . ALA A 1 93 ? -9.123 -7.515 6.963 1.00 93.50 93 ALA A N 1
ATOM 661 C CA . ALA A 1 93 ? -9.804 -7.998 5.775 1.00 93.50 93 ALA A CA 1
ATOM 662 C C . ALA A 1 93 ? -9.752 -6.919 4.687 1.00 93.50 93 ALA A C 1
ATOM 664 O O . ALA A 1 93 ? -10.200 -5.794 4.905 1.00 93.50 93 ALA A O 1
ATOM 665 N N . LEU A 1 94 ? -9.212 -7.279 3.528 1.00 92.25 94 LEU A N 1
ATOM 666 C CA . LEU A 1 94 ? -9.173 -6.462 2.323 1.00 92.25 94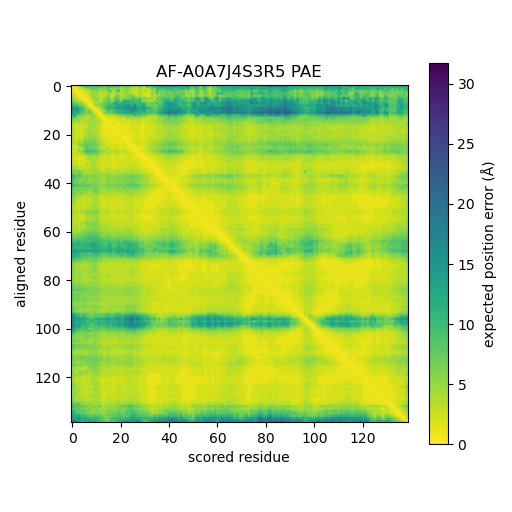 LEU A CA 1
ATOM 667 C C . LEU A 1 94 ? -10.114 -7.085 1.305 1.00 92.25 94 LEU A C 1
ATOM 669 O O . LEU A 1 94 ? -10.028 -8.290 1.046 1.00 92.25 94 LEU A O 1
ATOM 673 N N . VAL A 1 95 ? -11.012 -6.283 0.745 1.00 85.81 95 VAL A N 1
ATOM 674 C CA . VAL A 1 95 ? -11.884 -6.727 -0.342 1.00 85.81 95 VAL A CA 1
ATOM 675 C C . VAL A 1 95 ? -11.310 -6.258 -1.674 1.00 85.81 95 VAL A C 1
ATOM 677 O O . VAL A 1 95 ? -10.286 -5.598 -1.703 1.00 85.81 95 VAL A O 1
ATOM 680 N N . GLY A 1 96 ? -11.849 -6.712 -2.801 1.00 76.94 96 GLY A N 1
ATOM 681 C CA . GLY A 1 96 ? -11.422 -6.198 -4.099 1.00 76.94 96 GLY A CA 1
ATOM 682 C C . GLY A 1 96 ? -12.208 -4.942 -4.466 1.00 76.94 96 GLY A C 1
ATOM 683 O O . GLY A 1 96 ? -13.414 -5.019 -4.688 1.00 76.94 96 GLY A O 1
ATOM 684 N N . SER A 1 97 ? -11.521 -3.813 -4.625 1.00 69.00 97 SER A N 1
ATOM 685 C CA . SER A 1 97 ? -12.109 -2.515 -5.005 1.00 69.00 97 SER A CA 1
ATOM 686 C C . SER A 1 97 ? -12.980 -2.524 -6.267 1.00 69.00 97 SER A C 1
ATOM 688 O O . SER A 1 97 ? -13.874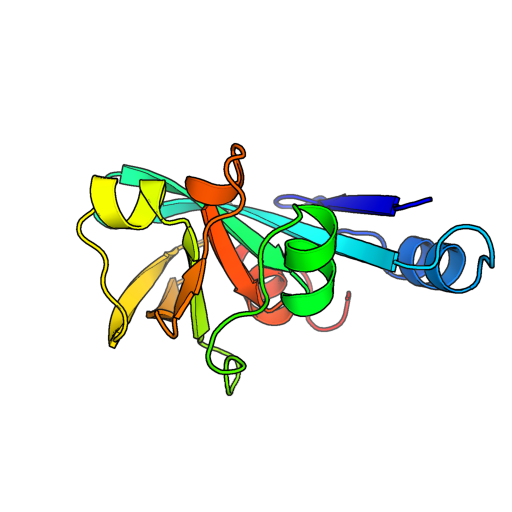 -1.695 -6.420 1.00 69.00 97 SER A O 1
ATOM 690 N N . SER A 1 98 ? -12.735 -3.455 -7.192 1.00 67.25 98 SER A N 1
ATOM 691 C CA . SER A 1 98 ? -13.456 -3.561 -8.469 1.00 67.25 98 SER A CA 1
ATOM 692 C C . SER A 1 98 ? -14.036 -4.953 -8.735 1.00 67.25 98 SER A C 1
ATOM 694 O O . SER A 1 98 ? -14.690 -5.164 -9.758 1.00 67.25 98 SER A O 1
ATOM 696 N N . THR A 1 99 ? -13.781 -5.932 -7.855 1.00 68.44 99 THR A N 1
ATOM 697 C CA . THR A 1 99 ? -14.126 -7.346 -8.079 1.00 68.44 99 THR A CA 1
ATOM 698 C C . THR A 1 99 ? -14.342 -8.079 -6.755 1.00 68.44 99 THR A C 1
ATOM 700 O O . THR A 1 99 ? -13.691 -7.771 -5.764 1.00 68.44 99 THR A O 1
ATOM 703 N N . ALA A 1 100 ? -15.235 -9.073 -6.716 1.00 77.94 100 ALA A N 1
ATOM 704 C CA . ALA A 1 100 ? -15.520 -9.830 -5.494 1.00 77.94 100 ALA A CA 1
ATOM 705 C C . ALA A 1 100 ? -14.342 -10.745 -5.106 1.00 77.94 100 ALA A C 1
ATOM 707 O O . ALA A 1 100 ? -14.273 -11.908 -5.506 1.00 77.94 100 ALA A O 1
ATOM 708 N N . ARG A 1 101 ? -13.400 -10.200 -4.336 1.00 84.50 101 ARG A N 1
ATOM 709 C CA . ARG A 1 101 ? -12.253 -10.899 -3.750 1.00 84.50 101 ARG A CA 1
ATOM 710 C C . ARG A 1 101 ? -12.114 -10.514 -2.287 1.00 84.50 101 ARG A C 1
ATOM 712 O O . ARG A 1 101 ? -12.565 -9.447 -1.888 1.00 84.50 101 ARG A O 1
ATOM 719 N N . LEU A 1 102 ? -11.508 -11.403 -1.509 1.00 90.12 102 LEU A N 1
ATOM 720 C CA . LEU A 1 102 ? -11.248 -11.210 -0.091 1.00 90.12 102 LEU A CA 1
ATOM 721 C C . LEU A 1 102 ? -9.874 -11.790 0.236 1.00 90.12 102 LEU A C 1
ATOM 723 O O . LEU A 1 102 ? -9.592 -12.946 -0.085 1.00 90.12 102 LEU A O 1
ATOM 727 N N . ALA A 1 103 ? -9.046 -10.997 0.899 1.00 92.81 103 ALA A N 1
ATOM 728 C CA . ALA A 1 103 ? -7.810 -11.438 1.522 1.00 92.81 103 ALA A CA 1
ATOM 729 C C . ALA A 1 103 ? -7.768 -10.952 2.970 1.00 92.81 103 ALA A C 1
ATOM 731 O O . ALA A 1 103 ? -8.374 -9.942 3.317 1.00 92.81 103 ALA A O 1
ATOM 732 N N . VAL A 1 104 ? -7.038 -11.672 3.814 1.00 95.06 104 VAL A N 1
ATOM 733 C CA . VAL A 1 104 ? -6.707 -11.219 5.166 1.00 95.06 104 VAL A CA 1
ATOM 734 C C . VAL A 1 104 ? -5.203 -11.028 5.216 1.00 95.06 104 VAL A C 1
ATOM 736 O O . VAL A 1 104 ? -4.456 -11.942 4.856 1.00 95.06 104 VAL A O 1
ATOM 739 N N . VAL A 1 105 ? -4.782 -9.838 5.627 1.00 96.12 105 VAL A N 1
ATOM 740 C CA . VAL A 1 105 ? -3.377 -9.476 5.816 1.00 96.12 105 VAL A CA 1
ATOM 741 C C . VAL A 1 105 ? -3.118 -9.163 7.279 1.00 96.12 105 VAL A C 1
ATOM 743 O O . VAL A 1 105 ? -3.994 -8.655 7.980 1.00 96.12 105 VAL A O 1
ATOM 746 N N . ARG A 1 106 ? -1.903 -9.447 7.740 1.00 96.50 106 ARG A N 1
ATOM 747 C CA . ARG A 1 106 ? -1.466 -9.106 9.093 1.00 96.50 106 ARG A CA 1
ATOM 748 C C . ARG A 1 106 ? -0.665 -7.812 9.079 1.00 96.50 106 ARG A C 1
ATOM 750 O O . ARG A 1 106 ? 0.292 -7.690 8.315 1.00 96.50 106 ARG A O 1
ATOM 757 N N . VAL A 1 107 ? -1.017 -6.864 9.946 1.00 95.94 107 VAL A N 1
ATOM 758 C CA . VAL A 1 107 ? -0.252 -5.624 10.127 1.00 95.94 107 VAL A CA 1
ATOM 759 C C . VAL A 1 107 ? 1.087 -5.978 10.769 1.00 95.94 107 VAL A C 1
ATOM 761 O O . VAL A 1 107 ? 1.156 -6.294 11.955 1.00 95.94 107 VAL A O 1
ATOM 764 N N . GLY A 1 108 ? 2.154 -5.972 9.977 1.00 94.62 108 GLY A N 1
ATOM 765 C CA . GLY A 1 108 ? 3.508 -6.307 10.426 1.00 94.62 108 GLY A CA 1
ATOM 766 C C . GLY A 1 108 ? 4.264 -5.112 11.000 1.00 94.62 108 GLY A C 1
ATOM 767 O O . GLY A 1 108 ? 5.244 -5.289 11.716 1.00 94.62 108 GLY A O 1
ATOM 768 N N . GLY A 1 109 ? 3.799 -3.897 10.716 1.00 95.06 109 GLY A N 1
A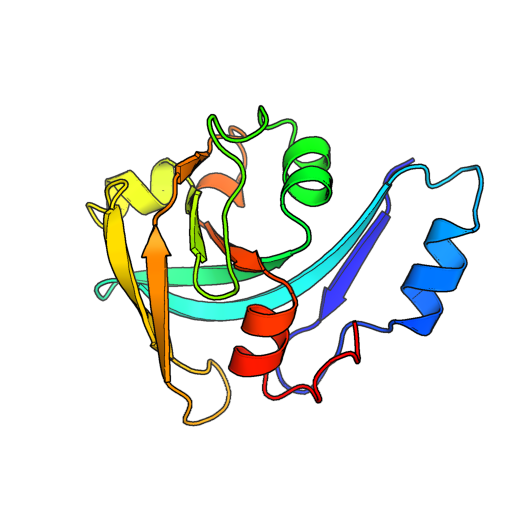TOM 769 C CA . GLY A 1 109 ? 4.460 -2.672 11.136 1.00 95.06 109 GLY A CA 1
ATOM 770 C C . GLY A 1 109 ? 3.611 -1.435 10.879 1.00 95.06 109 GLY A C 1
ATOM 771 O O . GLY A 1 109 ? 2.612 -1.479 10.157 1.00 95.06 109 GLY A O 1
ATOM 772 N N . LEU A 1 110 ? 4.042 -0.332 11.483 1.00 95.62 110 LEU A N 1
ATOM 773 C CA . LEU A 1 110 ? 3.528 1.004 11.217 1.00 95.62 110 LEU A CA 1
ATOM 774 C C . LEU A 1 110 ? 4.637 1.835 10.572 1.00 95.62 110 LEU A C 1
ATOM 776 O O . LEU A 1 110 ? 5.810 1.636 10.895 1.00 95.62 110 LEU A O 1
ATOM 780 N N . PHE A 1 111 ? 4.276 2.770 9.700 1.00 96.31 111 PHE A N 1
ATOM 781 C CA . PHE A 1 111 ? 5.223 3.727 9.128 1.00 96.31 111 PHE A CA 1
ATOM 782 C C . PHE A 1 111 ? 4.715 5.162 9.265 1.00 96.31 111 PHE A C 1
ATOM 784 O O . PHE A 1 111 ? 3.528 5.400 9.490 1.00 96.31 111 PHE A O 1
ATOM 791 N N . SER A 1 112 ? 5.636 6.116 9.151 1.00 96.19 112 SER A N 1
ATOM 792 C CA . SER A 1 112 ? 5.333 7.544 9.136 1.00 96.19 112 SER A CA 1
ATOM 793 C C . SER A 1 112 ? 6.281 8.250 8.173 1.00 96.19 112 SER A C 1
ATOM 795 O O . SER A 1 112 ? 7.499 8.184 8.344 1.00 96.19 112 SER A O 1
ATOM 797 N N . ALA A 1 113 ? 5.715 8.890 7.159 1.00 95.44 113 ALA A N 1
ATOM 798 C CA . ALA A 1 113 ? 6.381 9.732 6.175 1.00 95.44 113 ALA A CA 1
ATOM 799 C C . ALA A 1 113 ? 6.162 11.229 6.458 1.00 95.44 113 ALA A C 1
ATOM 801 O O . ALA A 1 113 ? 6.887 12.073 5.940 1.00 95.44 113 ALA A O 1
ATOM 802 N N . GLY A 1 114 ? 5.147 11.586 7.258 1.00 95.31 114 GLY A N 1
ATOM 803 C CA . GLY A 1 114 ? 4.715 12.977 7.413 1.00 95.31 114 GLY A CA 1
ATOM 804 C C . GLY A 1 114 ? 4.001 13.532 6.172 1.00 95.31 1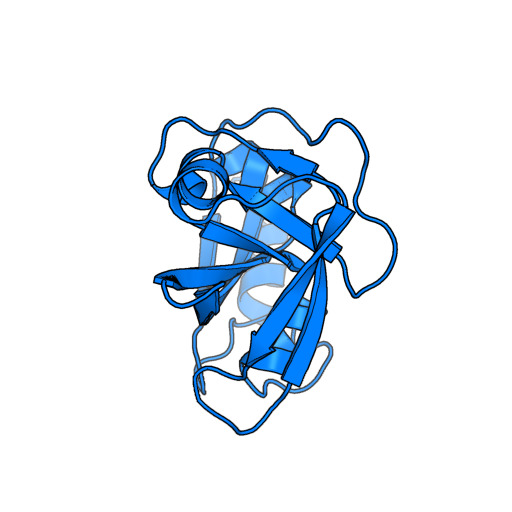14 GLY A C 1
ATOM 805 O O . GLY A 1 114 ? 3.829 14.745 6.054 1.00 95.31 114 GLY A O 1
ATOM 806 N N . THR A 1 115 ? 3.590 12.658 5.248 1.00 93.81 115 THR A N 1
ATOM 807 C CA . THR A 1 115 ? 2.879 12.986 4.003 1.00 93.81 115 THR A CA 1
ATOM 808 C C . THR A 1 115 ? 1.473 12.371 4.005 1.00 93.81 115 THR A C 1
ATOM 810 O O . THR A 1 115 ? 0.999 11.819 5.006 1.00 93.81 115 THR A O 1
ATOM 813 N N . SER A 1 116 ? 0.768 12.457 2.872 1.00 93.69 116 SER A N 1
ATOM 814 C CA . SER A 1 116 ? -0.516 11.767 2.687 1.00 93.69 116 SER A CA 1
ATOM 815 C C . SER A 1 116 ? -0.399 10.237 2.763 1.00 93.69 116 SER A C 1
ATOM 817 O O . SER A 1 116 ? -1.377 9.598 3.147 1.00 93.69 116 SER A O 1
ATOM 819 N N . ALA A 1 117 ? 0.794 9.667 2.540 1.00 95.38 117 ALA A N 1
ATOM 820 C CA . ALA A 1 117 ? 1.059 8.234 2.680 1.00 95.38 117 ALA A CA 1
ATOM 821 C C . ALA A 1 117 ? 0.708 7.697 4.081 1.00 95.38 117 ALA A C 1
ATOM 823 O O . ALA A 1 117 ? 0.320 6.541 4.227 1.00 95.38 117 ALA A O 1
ATOM 824 N N . ASP A 1 118 ? 0.747 8.543 5.116 1.00 96.94 118 ASP A N 1
ATOM 825 C CA . ASP A 1 118 ? 0.369 8.159 6.481 1.00 96.94 118 ASP A CA 1
ATOM 826 C C . ASP A 1 118 ? -1.113 7.759 6.629 1.00 96.94 118 ASP A C 1
ATOM 828 O O . ASP A 1 118 ? -1.483 7.208 7.667 1.00 96.94 118 ASP A O 1
ATOM 832 N N . ASP A 1 119 ? -1.973 8.036 5.640 1.00 96.62 119 ASP A N 1
ATOM 833 C CA . ASP A 1 119 ? -3.374 7.583 5.601 1.00 96.62 119 ASP A CA 1
ATOM 834 C C . ASP A 1 119 ? -3.582 6.256 4.855 1.00 96.62 119 ASP A C 1
ATOM 836 O O . ASP A 1 119 ? -4.726 5.798 4.735 1.00 96.62 119 ASP A O 1
ATOM 840 N N . GLU A 1 120 ? -2.513 5.642 4.354 1.00 97.06 120 GLU A N 1
ATOM 841 C CA . GLU A 1 120 ? -2.580 4.482 3.470 1.00 97.06 120 GLU A CA 1
ATOM 842 C C . GLU A 1 120 ? -2.207 3.170 4.176 1.00 97.06 120 GLU A C 1
ATOM 844 O O . GLU A 1 120 ? -1.562 3.140 5.229 1.00 97.06 120 GLU A O 1
ATOM 849 N N . LEU A 1 121 ? -2.628 2.057 3.574 1.00 97.06 121 LEU A N 1
ATOM 850 C CA . LEU A 1 121 ? -2.215 0.708 3.951 1.00 97.06 121 LEU A CA 1
ATOM 851 C C . LEU A 1 121 ? -1.367 0.119 2.819 1.00 97.06 121 LEU A C 1
ATOM 853 O O . LEU A 1 121 ? -1.861 -0.088 1.713 1.00 97.06 121 LEU A O 1
ATOM 857 N N . LEU A 1 122 ? -0.099 -0.179 3.087 1.00 96.88 122 LEU A N 1
ATOM 858 C CA . LEU A 1 122 ? 0.797 -0.782 2.103 1.00 96.88 122 LEU A CA 1
ATOM 859 C C . LEU A 1 122 ? 0.723 -2.302 2.177 1.00 96.88 122 LEU A C 1
ATOM 861 O O . LEU A 1 122 ? 0.748 -2.870 3.268 1.00 96.88 122 LEU A O 1
ATOM 865 N N . VAL A 1 123 ? 0.696 -2.949 1.018 1.00 96.06 123 VAL A N 1
ATOM 866 C CA . VAL A 1 123 ? 0.812 -4.403 0.841 1.00 96.06 123 VAL A CA 1
ATOM 867 C C . VAL A 1 123 ? 1.843 -4.700 -0.250 1.00 96.06 123 VAL A C 1
ATOM 869 O O . VAL A 1 123 ? 2.277 -3.798 -0.966 1.00 96.06 123 VAL A O 1
ATOM 872 N N . GLY A 1 124 ? 2.244 -5.960 -0.413 1.00 94.25 124 GLY A N 1
ATOM 873 C CA . GLY A 1 124 ? 3.121 -6.345 -1.524 1.00 94.25 124 GLY A CA 1
ATOM 874 C C . GLY A 1 124 ? 2.425 -6.243 -2.887 1.00 94.25 124 GLY A C 1
ATOM 875 O O . GLY A 1 124 ? 1.207 -6.417 -2.976 1.00 94.25 124 GLY A O 1
ATOM 876 N N . LEU A 1 125 ? 3.197 -6.030 -3.961 1.00 92.31 125 LEU A N 1
ATOM 877 C CA . LEU A 1 125 ? 2.690 -6.036 -5.345 1.00 92.31 125 LEU A CA 1
ATOM 878 C C . LEU A 1 125 ? 1.780 -7.237 -5.670 1.00 92.31 125 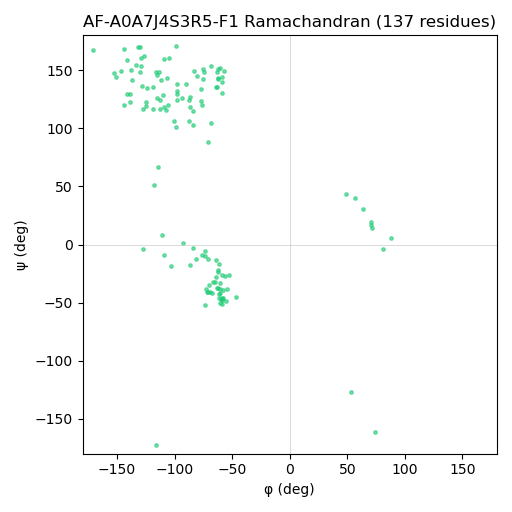LEU A C 1
ATOM 880 O O . LEU A 1 125 ? 0.687 -6.982 -6.171 1.00 92.31 125 LEU A O 1
ATOM 884 N N . PRO A 1 126 ? 2.108 -8.499 -5.305 1.00 91.62 126 PRO A N 1
ATOM 885 C CA . PRO A 1 126 ? 1.222 -9.633 -5.592 1.00 91.62 126 PRO A CA 1
ATOM 886 C C . PRO A 1 126 ? -0.163 -9.513 -4.939 1.00 91.62 126 PRO A C 1
ATOM 888 O O . PRO A 1 126 ? -1.172 -9.935 -5.504 1.00 91.62 126 PRO A O 1
ATOM 891 N N . MET A 1 127 ? -0.238 -8.907 -3.749 1.00 92.81 127 MET A N 1
ATOM 892 C CA . MET A 1 127 ? -1.517 -8.623 -3.099 1.00 92.81 127 MET A CA 1
ATOM 893 C C . MET A 1 127 ? -2.255 -7.496 -3.830 1.00 92.81 127 MET A C 1
ATOM 895 O O . MET A 1 127 ? -3.454 -7.606 -4.062 1.00 92.81 127 MET A O 1
ATOM 899 N N . GLY A 1 128 ? -1.547 -6.447 -4.259 1.00 91.31 128 GLY A N 1
ATOM 900 C CA . GLY A 1 128 ? -2.112 -5.404 -5.119 1.00 91.31 128 GLY A CA 1
ATOM 901 C C . GLY A 1 128 ? -2.719 -5.973 -6.407 1.00 91.31 128 GLY A C 1
ATOM 902 O O . GLY A 1 128 ? -3.876 -5.689 -6.717 1.00 91.31 128 GLY A O 1
ATOM 903 N N . GLU A 1 129 ? -1.987 -6.840 -7.114 1.00 89.69 129 GLU A N 1
ATOM 904 C CA . GLU A 1 129 ? -2.472 -7.550 -8.306 1.00 89.69 129 GLU A CA 1
ATOM 905 C C . GLU A 1 129 ? -3.727 -8.370 -7.993 1.00 89.69 129 GLU A C 1
ATOM 907 O O . GLU A 1 129 ? -4.724 -8.304 -8.720 1.00 89.69 129 GLU A O 1
ATOM 912 N N . PHE A 1 130 ? -3.711 -9.108 -6.877 1.00 90.12 130 PHE A N 1
ATOM 913 C CA . PHE A 1 130 ? -4.850 -9.901 -6.437 1.00 90.12 130 PHE A CA 1
ATOM 914 C C . PHE A 1 130 ? -6.102 -9.043 -6.224 1.00 90.12 130 PHE A C 1
ATOM 916 O O . PHE A 1 130 ? -7.165 -9.424 -6.724 1.00 90.12 130 PHE A O 1
ATOM 923 N N . LEU A 1 131 ? -5.984 -7.910 -5.522 1.00 88.44 131 LEU A N 1
ATOM 924 C CA . LEU A 1 131 ? -7.097 -7.003 -5.203 1.00 88.44 131 LEU A CA 1
ATOM 925 C C . LEU A 1 131 ? -7.613 -6.260 -6.447 1.00 88.44 131 LEU A C 1
ATOM 927 O O . LEU A 1 131 ? -8.821 -6.060 -6.591 1.00 88.44 131 LEU A O 1
ATOM 931 N N . ALA A 1 132 ? -6.719 -5.910 -7.376 1.00 84.94 132 ALA A N 1
ATOM 932 C CA . ALA A 1 132 ? -7.049 -5.235 -8.633 1.00 84.94 132 ALA A CA 1
ATOM 933 C C . ALA A 1 132 ? -7.493 -6.189 -9.764 1.00 84.94 132 ALA A C 1
ATOM 935 O O . ALA A 1 132 ? -7.880 -5.729 -10.835 1.00 84.94 132 ALA A O 1
ATOM 936 N N . ARG A 1 133 ? -7.475 -7.515 -9.540 1.00 83.50 133 ARG A N 1
ATOM 937 C CA . ARG A 1 133 ? -7.728 -8.558 -10.561 1.00 83.50 133 ARG A CA 1
ATOM 938 C C . ARG A 1 133 ? -6.781 -8.442 -11.762 1.00 83.50 133 ARG A C 1
ATOM 940 O O . ARG A 1 133 ? -7.171 -8.669 -12.907 1.00 83.50 133 ARG A O 1
ATOM 947 N N . LEU A 1 134 ? -5.519 -8.146 -11.493 1.00 81.00 134 LEU A N 1
ATOM 948 C CA . LEU A 1 134 ? -4.463 -8.272 -12.486 1.00 81.00 134 LEU A CA 1
ATOM 949 C C . LEU A 1 134 ? -3.978 -9.733 -12.530 1.00 81.00 134 LEU A C 1
ATOM 951 O O . LEU A 1 134 ? -4.071 -10.444 -11.521 1.00 81.00 134 LEU A O 1
ATOM 955 N N . PRO A 1 135 ? -3.520 -10.234 -13.691 1.00 79.62 135 PRO A N 1
ATOM 956 C CA . PRO A 1 135 ? -2.817 -11.508 -13.736 1.00 79.62 135 PRO A CA 1
ATOM 957 C C . PRO A 1 135 ? -1.564 -11.450 -12.840 1.00 79.62 135 PRO A C 1
ATOM 959 O O . PRO A 1 135 ? -0.942 -10.392 -12.772 1.00 79.62 135 PRO A O 1
ATOM 962 N N . PRO A 1 136 ? -1.190 -12.549 -12.162 1.00 79.69 136 PRO A N 1
ATOM 963 C CA . PRO A 1 136 ? 0.025 -12.580 -11.353 1.00 79.69 136 PRO A CA 1
ATOM 964 C C . PRO A 1 136 ? 1.278 -12.350 -12.197 1.00 79.69 136 PRO A C 1
ATOM 966 O O . PRO A 1 136 ? 1.375 -12.899 -13.299 1.00 79.69 136 PRO A O 1
ATOM 969 N N . GLY A 1 137 ? 2.253 -11.619 -11.659 1.00 73.56 137 GLY A N 1
ATOM 970 C CA . GLY A 1 137 ? 3.540 -11.415 -12.330 1.00 73.56 137 GLY A CA 1
ATOM 971 C C . GLY A 1 137 ? 3.444 -10.516 -13.561 1.00 73.56 137 GLY A C 1
ATOM 972 O O . GLY A 1 137 ? 4.315 -10.550 -14.431 1.00 73.56 137 GLY A O 1
ATOM 973 N N . VAL A 1 138 ? 2.366 -9.733 -13.660 1.00 69.62 138 VAL A N 1
ATOM 974 C CA . VAL A 1 138 ? 2.324 -8.577 -14.564 1.00 69.62 138 VAL A CA 1
ATOM 975 C C . VAL A 1 138 ? 3.132 -7.431 -13.949 1.00 69.62 138 VAL A C 1
ATOM 977 O O . VAL A 1 138 ? 3.413 -6.467 -14.659 1.00 69.62 138 VAL A O 1
ATOM 980 N N . TYR A 1 139 ? 3.557 -7.594 -12.686 1.00 56.06 139 TYR A N 1
ATOM 981 C CA . TYR A 1 139 ? 4.695 -6.969 -12.016 1.00 56.06 139 TYR A CA 1
ATOM 982 C C . TYR A 1 139 ? 5.610 -7.951 -11.286 1.00 56.06 139 TYR A C 1
ATOM 984 O O . TYR A 1 139 ? 5.096 -8.900 -10.656 1.00 56.06 139 TYR A O 1
#